Protein AF-A0A1L7ABJ9-F1 (afdb_monomer)

Mean predicted aligned error: 5.58 Å

Solvent-accessible surface area (backbone atoms only — not comparable to full-atom values): 8541 Å² total; per-residue (Å²): 113,64,62,56,43,57,51,38,71,43,78,90,64,60,63,82,74,54,61,70,92,72,46,62,40,68,58,53,54,51,49,50,51,51,42,44,75,71,41,48,57,62,54,52,53,48,52,56,65,74,45,57,89,87,37,74,64,56,78,43,44,64,51,52,21,37,37,35,25,66,35,40,78,76,48,39,68,67,48,52,52,49,37,60,75,66,64,42,65,58,32,48,59,42,57,77,78,49,39,60,40,94,57,45,70,61,52,50,55,55,46,59,75,74,46,74,94,42,76,64,52,52,52,50,50,55,53,51,59,75,37,30,77,27,51,98,72,77,59,67,66,61,39,67,69,50,112

Sequence (147 aa):
MEAIFHHAATPGAPWASLPSHYGRPDTVARFFRRLTHAGLWHRLLRALADAPPSHPLRLLQHAICRAARLAARLGGMPLLILIRRLGLRAALPAPPWLLPDPLLSETVARLLRTLPLTRENLRSLMAVARTAGGRRRIPRSVRLSWP

Foldseek 3Di:
DVQLLVVLVPPPDDLCPGDCVVPDSVVVVVVLLVCLVVVVLLVLLVCVLVDDPPDPSVVCLLSSLSSLLVSCVNNDPVSVQSCVVSVVCSNHLAHPLQAAAPCLVVVVVVVPVPDDPDPVVVVVSVVSVVSNNHHPDDDSVRSRPRD

Organism: NCBI:txid257708

pLDDT: mean 88.24, std 5.13, range [69.62, 95.44]

Structure (mmCIF, N/CA/C/O backbone):
data_AF-A0A1L7ABJ9-F1
#
_entry.id   AF-A0A1L7ABJ9-F1
#
loop_
_atom_site.group_PDB
_atom_site.id
_atom_site.type_symbol
_atom_site.label_atom_id
_atom_site.label_alt_id
_atom_site.label_comp_id
_atom_site.label_asym_id
_atom_site.label_entity_id
_atom_site.label_seq_id
_atom_site.pdbx_PDB_ins_code
_atom_site.Cartn_x
_atom_site.Cartn_y
_atom_site.Cartn_z
_atom_site.occupancy
_atom_site.B_iso_or_equiv
_atom_site.auth_seq_id
_atom_site.auth_comp_id
_atom_site.auth_asym_id
_atom_site.auth_atom_id
_atom_site.pdbx_PDB_model_num
ATOM 1 N N . MET A 1 1 ? 5.423 1.496 -18.124 1.00 78.88 1 MET A N 1
ATOM 2 C CA . MET A 1 1 ? 4.744 1.332 -16.817 1.00 78.88 1 MET A CA 1
ATOM 3 C C . MET A 1 1 ? 4.583 -0.153 -16.494 1.00 78.88 1 MET A C 1
ATOM 5 O O . MET A 1 1 ? 4.930 -0.540 -15.388 1.00 78.88 1 MET A O 1
ATOM 9 N N . GLU A 1 2 ? 4.232 -0.976 -17.486 1.00 87.44 2 GLU A N 1
ATOM 10 C CA . GLU A 1 2 ? 4.227 -2.456 -17.463 1.00 87.44 2 GLU A CA 1
ATOM 11 C C . GLU A 1 2 ? 5.339 -3.133 -16.649 1.00 87.44 2 GLU A C 1
ATOM 13 O O . GLU A 1 2 ? 5.050 -3.942 -15.776 1.00 87.44 2 GLU A O 1
ATOM 18 N N . ALA A 1 3 ? 6.605 -2.754 -16.854 1.00 91.12 3 ALA A N 1
ATOM 19 C CA . ALA A 1 3 ? 7.744 -3.317 -16.123 1.00 91.12 3 ALA A CA 1
ATOM 20 C C . ALA A 1 3 ? 7.600 -3.239 -14.586 1.00 91.12 3 ALA A C 1
ATOM 22 O O . ALA A 1 3 ? 7.990 -4.155 -13.863 1.00 91.12 3 ALA A O 1
ATOM 23 N N . ILE A 1 4 ? 7.019 -2.146 -14.078 1.00 91.50 4 ILE A N 1
ATOM 24 C CA . ILE A 1 4 ? 6.787 -1.937 -12.642 1.00 91.50 4 ILE A CA 1
ATOM 25 C C . ILE A 1 4 ? 5.679 -2.867 -12.147 1.00 91.50 4 ILE A C 1
ATOM 27 O O . ILE A 1 4 ? 5.810 -3.445 -11.070 1.00 91.50 4 ILE A O 1
ATOM 31 N N . PHE A 1 5 ? 4.598 -3.013 -12.915 1.00 91.38 5 PHE A N 1
ATOM 32 C CA . PHE A 1 5 ? 3.482 -3.881 -12.543 1.0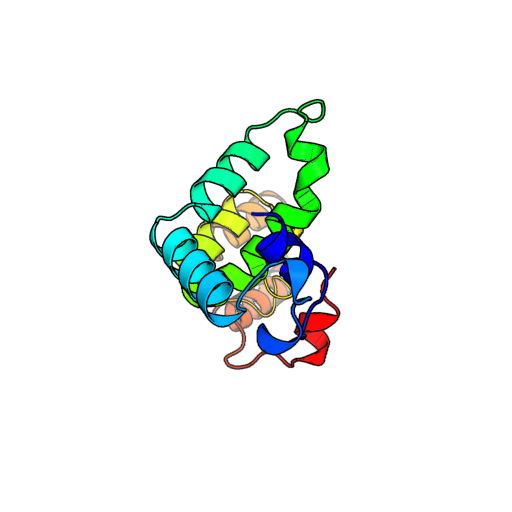0 91.38 5 PHE A CA 1
ATOM 33 C C . PHE A 1 5 ? 3.867 -5.356 -12.600 1.00 91.38 5 PHE A C 1
ATOM 35 O O . PHE A 1 5 ? 3.547 -6.089 -11.666 1.00 91.38 5 PHE A O 1
ATOM 42 N N . HIS A 1 6 ? 4.641 -5.758 -13.611 1.00 91.06 6 HIS A N 1
ATOM 43 C CA . HIS A 1 6 ? 5.238 -7.087 -13.673 1.00 91.06 6 HIS A CA 1
ATOM 44 C C . HIS A 1 6 ? 6.083 -7.360 -12.422 1.00 91.06 6 HIS A C 1
ATOM 46 O O . HIS A 1 6 ? 5.876 -8.354 -11.736 1.00 91.06 6 HIS A O 1
ATOM 52 N N . HIS A 1 7 ? 6.971 -6.434 -12.047 1.00 91.31 7 HIS A N 1
ATOM 53 C CA . HIS A 1 7 ? 7.774 -6.592 -10.835 1.00 91.31 7 HIS A CA 1
ATOM 54 C C . HIS A 1 7 ? 6.925 -6.638 -9.547 1.00 91.31 7 HIS A C 1
ATOM 56 O O . HIS A 1 7 ? 7.201 -7.423 -8.641 1.00 91.31 7 HIS A O 1
ATOM 62 N N . ALA A 1 8 ? 5.863 -5.833 -9.454 1.00 89.25 8 ALA A N 1
ATOM 63 C CA . ALA A 1 8 ? 4.958 -5.818 -8.302 1.00 89.25 8 ALA A CA 1
ATOM 64 C C . ALA A 1 8 ? 4.140 -7.116 -8.141 1.00 89.25 8 ALA A C 1
ATOM 66 O O . ALA A 1 8 ? 3.764 -7.483 -7.013 1.00 89.25 8 ALA A O 1
ATOM 67 N N . ALA A 1 9 ? 3.885 -7.813 -9.251 1.00 88.56 9 ALA A N 1
ATOM 68 C CA . ALA A 1 9 ? 3.243 -9.122 -9.271 1.00 88.56 9 ALA A CA 1
ATOM 69 C C . ALA A 1 9 ? 4.152 -10.240 -8.726 1.00 88.56 9 ALA A C 1
ATOM 71 O O . ALA A 1 9 ? 3.636 -11.252 -8.261 1.00 88.56 9 ALA A O 1
ATOM 72 N N . THR A 1 10 ? 5.474 -10.030 -8.677 1.00 87.31 10 THR A N 1
ATOM 73 C CA . THR A 1 10 ? 6.467 -11.033 -8.250 1.00 87.31 10 THR A CA 1
ATOM 74 C C . THR A 1 10 ? 7.106 -10.657 -6.898 1.00 87.31 10 THR A C 1
ATOM 76 O O . THR A 1 10 ? 8.248 -10.190 -6.835 1.00 87.31 10 THR A O 1
ATOM 79 N N . PRO A 1 11 ? 6.388 -10.808 -5.765 1.00 80.75 11 PRO A N 1
ATOM 80 C CA . PRO A 1 11 ? 6.865 -10.351 -4.464 1.00 80.75 11 PRO A CA 1
ATOM 81 C C . PRO A 1 11 ? 8.177 -11.017 -4.047 1.00 80.75 11 PRO A C 1
ATOM 83 O O . PRO A 1 11 ? 8.293 -12.235 -3.981 1.00 80.75 11 PRO A O 1
ATOM 86 N N . GLY A 1 12 ? 9.152 -10.195 -3.660 1.00 81.38 12 GLY A N 1
ATOM 87 C CA . GLY A 1 12 ? 10.431 -10.668 -3.132 1.00 81.38 12 GLY A CA 1
ATOM 88 C C . GLY A 1 12 ? 11.488 -10.973 -4.191 1.00 81.38 12 GLY A C 1
ATOM 89 O O . GLY A 1 12 ? 12.622 -11.257 -3.801 1.00 81.38 12 GLY A O 1
ATOM 90 N N . ALA A 1 13 ? 11.149 -10.866 -5.476 1.00 87.12 13 ALA A N 1
ATOM 91 C CA . ALA A 1 13 ? 12.123 -10.870 -6.555 1.00 87.12 13 ALA A CA 1
ATOM 92 C C . ALA A 1 13 ? 12.937 -9.555 -6.550 1.00 87.12 13 ALA A C 1
ATOM 94 O O . ALA A 1 13 ? 12.386 -8.497 -6.227 1.00 87.12 13 ALA A O 1
ATOM 95 N N . PRO A 1 14 ? 14.247 -9.582 -6.847 1.00 89.31 14 PRO A N 1
ATOM 96 C CA . PRO A 1 14 ? 15.040 -8.368 -7.032 1.00 89.31 14 PRO A CA 1
ATOM 97 C C . PRO A 1 14 ? 14.716 -7.705 -8.379 1.00 89.31 14 PRO A C 1
ATOM 99 O O . PRO A 1 14 ? 14.294 -8.371 -9.315 1.00 89.31 14 PRO A O 1
ATOM 102 N N . TRP A 1 15 ? 14.965 -6.398 -8.529 1.00 88.62 15 TRP A N 1
ATOM 103 C CA . TRP A 1 15 ? 14.790 -5.723 -9.829 1.00 88.62 15 TRP A CA 1
ATOM 104 C C . TRP A 1 15 ? 15.617 -6.377 -10.943 1.00 88.62 15 TRP A C 1
ATOM 106 O O . TRP A 1 15 ? 15.172 -6.422 -12.081 1.00 88.62 15 TRP A O 1
ATOM 116 N N . ALA A 1 16 ? 16.783 -6.937 -10.607 1.00 90.06 16 ALA A N 1
ATOM 117 C CA . ALA A 1 16 ? 17.662 -7.634 -11.542 1.00 90.06 16 ALA A CA 1
ATOM 118 C C . ALA A 1 16 ? 17.022 -8.859 -12.222 1.00 90.06 16 ALA A C 1
ATOM 120 O O . ALA A 1 16 ? 17.486 -9.256 -13.281 1.00 90.06 16 ALA A O 1
ATOM 121 N N . SER A 1 17 ? 15.960 -9.444 -11.653 1.00 91.31 17 SER A N 1
ATOM 122 C CA . SER A 1 17 ? 15.251 -10.571 -12.273 1.00 91.31 17 SER A CA 1
ATOM 123 C C . SER A 1 17 ? 14.197 -10.132 -13.294 1.00 91.31 17 SER A C 1
ATOM 125 O O . SER A 1 17 ? 13.381 -10.948 -13.718 1.00 91.31 17 SER A O 1
ATOM 127 N N . LEU A 1 18 ? 14.124 -8.839 -13.617 1.00 92.19 18 LEU A N 1
ATOM 128 C CA . LEU A 1 18 ? 13.182 -8.328 -14.599 1.00 92.19 18 LEU A CA 1
ATOM 129 C C . LEU A 1 18 ? 13.566 -8.846 -16.000 1.00 92.19 18 LEU A C 1
ATOM 131 O O . LEU A 1 18 ? 14.738 -8.749 -16.369 1.00 92.19 18 LEU A O 1
ATOM 135 N N . PRO A 1 19 ? 12.607 -9.356 -16.793 1.00 91.19 19 PRO A N 1
ATOM 136 C CA . PRO A 1 19 ? 12.872 -9.794 -18.159 1.00 91.19 19 PRO A CA 1
ATOM 137 C C . PRO A 1 19 ? 13.525 -8.711 -19.030 1.00 91.19 19 PRO A C 1
ATOM 139 O O . PRO A 1 19 ? 13.166 -7.533 -18.951 1.00 91.19 19 PRO A O 1
ATOM 142 N N . SER A 1 20 ? 14.454 -9.121 -19.899 1.00 89.31 20 SER A N 1
ATOM 143 C CA . SER A 1 20 ? 15.267 -8.217 -20.726 1.00 89.31 20 SER A CA 1
ATOM 144 C C . SER A 1 20 ? 14.445 -7.365 -21.700 1.00 89.31 20 SER A C 1
ATOM 146 O O . SER A 1 20 ? 14.850 -6.245 -22.013 1.00 89.31 20 SER A O 1
ATOM 148 N N . HIS A 1 21 ? 13.262 -7.828 -22.124 1.00 92.19 21 HIS A N 1
ATOM 149 C CA . HIS A 1 21 ? 12.366 -7.071 -23.009 1.00 92.19 21 HIS A CA 1
ATOM 150 C C . HIS A 1 21 ? 11.779 -5.810 -22.360 1.00 92.19 21 HIS A C 1
ATOM 152 O O . HIS A 1 21 ? 11.334 -4.910 -23.067 1.00 92.19 21 HIS A O 1
ATOM 158 N N . TYR A 1 22 ? 11.809 -5.697 -21.029 1.00 89.94 22 TYR A N 1
ATOM 159 C CA . TYR A 1 22 ? 11.425 -4.471 -20.320 1.00 89.94 22 TYR A CA 1
ATOM 160 C C . TYR A 1 22 ? 12.559 -3.434 -20.231 1.00 89.94 22 TYR A C 1
ATOM 162 O O . TYR A 1 22 ? 12.362 -2.347 -19.678 1.00 89.94 22 TYR A O 1
ATOM 170 N N . GLY A 1 23 ? 13.734 -3.750 -20.778 1.00 89.94 23 GLY A N 1
ATOM 171 C CA . GLY A 1 23 ? 14.917 -2.900 -20.756 1.00 89.94 23 GLY A CA 1
ATOM 172 C C . GLY A 1 23 ? 15.756 -3.070 -19.490 1.00 89.94 23 GLY A C 1
ATOM 173 O O . GLY A 1 23 ? 15.628 -4.033 -18.738 1.00 89.94 23 GLY A O 1
ATOM 174 N N . ARG A 1 24 ? 16.664 -2.115 -19.255 1.00 93.38 24 ARG A N 1
ATOM 175 C CA . ARG A 1 24 ? 17.638 -2.194 -18.156 1.00 93.38 24 ARG A CA 1
ATOM 176 C C . ARG A 1 24 ? 16.945 -2.084 -16.785 1.00 93.38 24 ARG A C 1
ATOM 178 O O . ARG A 1 24 ? 16.349 -1.034 -16.511 1.00 93.38 24 ARG A O 1
ATOM 185 N N . PRO A 1 25 ? 17.095 -3.077 -15.886 1.00 93.75 25 PRO A N 1
ATOM 186 C CA . PRO A 1 25 ? 16.477 -3.064 -14.559 1.00 93.75 25 PRO A CA 1
ATOM 187 C C . PRO A 1 25 ? 16.750 -1.803 -13.732 1.00 93.75 25 PRO A C 1
ATOM 189 O O . PRO A 1 25 ? 15.839 -1.257 -13.107 1.00 93.75 25 PRO A O 1
ATOM 192 N N . ASP A 1 26 ? 17.982 -1.291 -13.766 1.00 93.31 26 ASP A N 1
ATOM 193 C CA . ASP A 1 26 ? 18.373 -0.095 -13.008 1.00 93.31 26 ASP A CA 1
ATOM 194 C C . ASP A 1 26 ? 17.601 1.151 -13.441 1.00 93.31 26 ASP A C 1
ATOM 196 O O . ASP A 1 26 ? 17.202 1.972 -12.607 1.00 93.31 26 ASP A O 1
ATOM 200 N N . THR A 1 27 ? 17.352 1.277 -14.746 1.00 94.25 27 THR A N 1
ATOM 201 C CA . THR A 1 27 ? 16.571 2.375 -15.317 1.00 94.25 27 THR A CA 1
ATOM 202 C C . THR A 1 27 ? 15.131 2.301 -14.828 1.00 94.25 27 THR A C 1
ATOM 204 O O . THR A 1 27 ? 14.590 3.311 -14.372 1.00 94.25 27 THR A O 1
ATOM 207 N N . VAL A 1 28 ? 14.532 1.106 -14.832 1.00 94.00 28 VAL A N 1
ATOM 208 C CA . VAL A 1 28 ? 13.169 0.885 -14.324 1.00 94.00 28 VAL A CA 1
ATOM 209 C C . VAL A 1 28 ? 13.088 1.199 -12.829 1.00 94.00 28 VAL A C 1
ATOM 211 O O . VAL A 1 28 ? 12.204 1.944 -12.404 1.00 94.00 28 VAL A O 1
ATOM 214 N N . ALA A 1 29 ? 14.044 0.724 -12.027 1.00 92.56 29 ALA A N 1
ATOM 215 C CA . ALA A 1 29 ? 14.086 0.987 -10.590 1.00 92.56 29 ALA A CA 1
ATOM 216 C C . ALA A 1 29 ? 14.298 2.479 -10.266 1.00 92.56 29 ALA A C 1
ATOM 218 O O . ALA A 1 29 ? 13.732 3.010 -9.304 1.00 92.56 29 ALA A O 1
ATOM 219 N N . ARG A 1 30 ? 15.121 3.192 -11.048 1.00 94.94 30 ARG A N 1
ATOM 220 C CA . ARG A 1 30 ? 15.310 4.648 -10.913 1.00 94.94 30 ARG 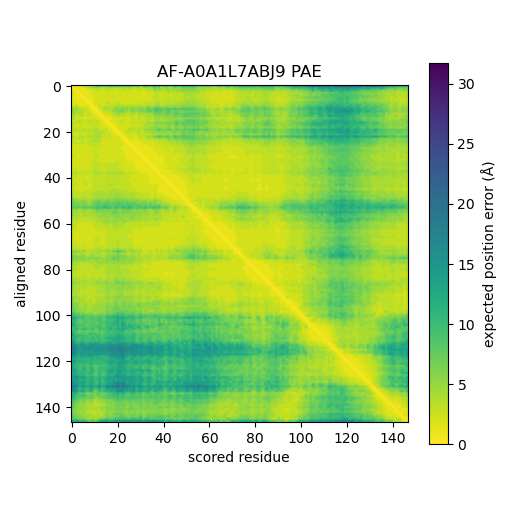A CA 1
ATOM 221 C C . ARG A 1 30 ? 14.039 5.405 -11.302 1.00 94.94 30 ARG A C 1
ATOM 223 O O . ARG A 1 30 ? 13.625 6.305 -10.574 1.00 94.94 30 ARG A O 1
ATOM 230 N N . PHE A 1 31 ? 13.389 5.004 -12.392 1.00 94.31 31 PHE A N 1
ATOM 231 C CA . PHE A 1 31 ? 12.113 5.573 -12.817 1.00 94.31 31 PHE A CA 1
ATOM 232 C C . PHE A 1 31 ? 11.018 5.365 -11.762 1.00 94.31 31 PHE A C 1
ATOM 234 O O . PHE A 1 31 ? 10.345 6.323 -11.387 1.00 94.31 31 PHE A O 1
ATOM 241 N N . PHE A 1 32 ? 10.905 4.160 -11.198 1.00 94.38 32 PHE A N 1
ATOM 242 C CA . PHE A 1 32 ? 9.978 3.852 -10.107 1.00 94.38 32 PHE A CA 1
ATOM 243 C C . PHE A 1 32 ? 10.195 4.748 -8.882 1.00 94.38 32 PHE A C 1
ATOM 245 O O . PHE A 1 32 ? 9.240 5.309 -8.337 1.00 94.38 32 PHE A O 1
ATOM 252 N N . ARG A 1 33 ? 11.454 4.928 -8.459 1.00 94.19 33 ARG A N 1
ATOM 253 C CA . ARG A 1 33 ? 11.802 5.840 -7.358 1.00 94.19 33 ARG A CA 1
ATOM 254 C C . ARG A 1 33 ? 11.370 7.270 -7.668 1.00 94.19 33 ARG A C 1
ATOM 256 O O . ARG A 1 33 ? 10.694 7.881 -6.845 1.00 94.19 33 ARG A O 1
ATOM 263 N N . ARG A 1 34 ? 11.669 7.770 -8.872 1.00 95.44 34 ARG A N 1
ATOM 264 C CA . ARG A 1 34 ? 11.258 9.111 -9.318 1.00 95.44 34 ARG A CA 1
ATOM 265 C C . ARG A 1 34 ? 9.740 9.293 -9.264 1.00 95.44 34 ARG A C 1
ATOM 267 O O . ARG A 1 34 ? 9.275 10.280 -8.708 1.00 95.44 34 ARG A O 1
ATOM 274 N N . LEU A 1 35 ? 8.972 8.331 -9.777 1.00 94.88 35 LEU A N 1
ATOM 275 C CA . LEU A 1 35 ? 7.505 8.360 -9.710 1.00 94.88 35 LEU A CA 1
ATOM 276 C C . LEU A 1 35 ? 6.984 8.344 -8.269 1.00 94.88 35 LEU A C 1
ATOM 278 O O . LEU A 1 35 ? 6.008 9.022 -7.949 1.00 94.88 35 LEU A O 1
ATOM 282 N N . THR A 1 36 ? 7.643 7.579 -7.398 1.00 94.69 36 THR A N 1
ATOM 283 C CA . THR A 1 36 ? 7.273 7.486 -5.984 1.00 94.69 36 THR A CA 1
ATOM 284 C C . THR A 1 36 ? 7.480 8.817 -5.269 1.00 94.69 36 THR A C 1
ATOM 286 O O . THR A 1 36 ? 6.562 9.283 -4.596 1.00 94.69 36 THR A O 1
ATOM 289 N N . HIS A 1 37 ? 8.628 9.464 -5.480 1.00 94.12 37 HIS A N 1
ATOM 290 C CA . HIS A 1 37 ? 8.903 10.798 -4.940 1.00 94.12 37 HIS A CA 1
ATOM 291 C C . HIS A 1 37 ? 8.000 11.879 -5.542 1.00 94.12 37 HIS A C 1
ATOM 293 O O . HIS A 1 37 ? 7.576 12.777 -4.826 1.00 94.12 37 HIS A O 1
ATOM 299 N N . ALA A 1 38 ? 7.615 11.753 -6.815 1.00 95.00 38 ALA A N 1
ATOM 300 C CA . ALA A 1 38 ? 6.630 12.633 -7.448 1.00 95.00 38 ALA A CA 1
ATOM 301 C C . ALA A 1 38 ? 5.192 12.441 -6.914 1.00 95.00 38 ALA A C 1
ATOM 303 O O . ALA A 1 38 ? 4.267 13.130 -7.345 1.00 95.00 38 ALA A O 1
ATOM 304 N N . GLY A 1 39 ? 4.971 11.491 -5.997 1.00 93.56 39 GLY A N 1
ATOM 305 C CA . GLY A 1 39 ? 3.679 11.273 -5.355 1.00 93.56 39 GLY A CA 1
ATOM 306 C C . GLY A 1 39 ? 2.651 10.547 -6.225 1.00 93.56 39 GLY A C 1
ATOM 307 O O . GLY A 1 39 ? 1.469 10.557 -5.879 1.00 93.56 39 GLY A O 1
ATOM 308 N N . LEU A 1 40 ? 3.069 9.880 -7.310 1.00 95.06 40 LEU A N 1
ATOM 309 C CA . LEU A 1 40 ? 2.164 9.175 -8.230 1.00 95.06 40 LEU A CA 1
ATOM 310 C C . LEU A 1 40 ? 1.212 8.223 -7.489 1.00 95.06 40 LEU A C 1
ATOM 312 O O . LEU A 1 40 ? 0.006 8.241 -7.721 1.00 95.06 40 LEU A O 1
ATOM 316 N N . TRP A 1 41 ? 1.742 7.425 -6.559 1.00 94.56 41 TRP A N 1
ATOM 317 C CA . TRP A 1 41 ? 0.958 6.431 -5.821 1.00 94.56 41 TRP A CA 1
ATOM 318 C C . TRP A 1 41 ? -0.127 7.056 -4.949 1.00 94.56 41 TRP A C 1
ATOM 320 O O . TRP A 1 41 ? -1.209 6.493 -4.838 1.00 94.56 41 TRP A O 1
ATOM 330 N N . HIS A 1 42 ? 0.115 8.244 -4.388 1.00 94.31 42 HIS A N 1
ATOM 331 C CA . HIS A 1 42 ? -0.902 8.955 -3.614 1.00 94.31 42 HIS A CA 1
ATOM 332 C C . HIS A 1 42 ? -2.088 9.349 -4.498 1.00 94.31 42 HIS A C 1
ATOM 334 O O . HIS A 1 42 ? -3.241 9.188 -4.100 1.00 94.31 42 HIS A O 1
ATOM 340 N N . ARG A 1 43 ? -1.801 9.829 -5.714 1.00 95.00 43 ARG A N 1
ATOM 341 C CA . ARG A 1 43 ? -2.823 10.223 -6.692 1.00 95.00 43 ARG A CA 1
ATOM 342 C C . ARG A 1 43 ? -3.602 9.011 -7.196 1.00 95.00 43 ARG A C 1
ATOM 344 O O . ARG A 1 43 ? -4.825 9.048 -7.193 1.00 95.00 43 ARG A O 1
ATOM 351 N N . LEU A 1 44 ? -2.908 7.925 -7.547 1.00 94.12 44 LEU A N 1
ATOM 352 C CA . LEU A 1 44 ? -3.546 6.691 -8.015 1.00 94.12 44 LEU A CA 1
ATOM 353 C C . LEU A 1 44 ? -4.437 6.050 -6.949 1.00 94.12 44 LEU A C 1
ATOM 355 O O . LEU A 1 44 ? -5.546 5.636 -7.262 1.00 94.12 44 LEU A O 1
ATOM 359 N N . LEU A 1 45 ? -3.985 5.983 -5.693 1.00 94.88 45 LEU A N 1
ATOM 360 C CA . LEU A 1 45 ? -4.792 5.419 -4.608 1.00 94.88 45 LEU A CA 1
ATOM 361 C C . LEU A 1 45 ? -6.036 6.261 -4.320 1.00 94.88 45 LEU A C 1
ATOM 363 O O . LEU A 1 45 ? -7.096 5.697 -4.068 1.00 94.88 45 LEU A O 1
ATOM 367 N N . ARG A 1 46 ? -5.921 7.593 -4.382 1.00 95.19 46 ARG A N 1
ATOM 368 C CA . ARG A 1 46 ? -7.069 8.494 -4.230 1.00 95.19 46 ARG A CA 1
ATOM 369 C C . ARG A 1 46 ? -8.067 8.313 -5.371 1.00 95.19 46 ARG A C 1
ATOM 371 O O . ARG A 1 46 ? -9.222 8.020 -5.105 1.00 95.19 46 ARG A O 1
ATOM 378 N N . ALA A 1 47 ? -7.590 8.346 -6.616 1.00 94.56 47 ALA A N 1
ATOM 379 C CA . ALA A 1 47 ? -8.425 8.092 -7.787 1.00 94.56 47 ALA A CA 1
ATOM 380 C C . ALA A 1 47 ? -9.114 6.720 -7.718 1.00 94.56 47 ALA A C 1
ATOM 382 O O . ALA A 1 47 ? -10.276 6.594 -8.080 1.00 94.56 47 ALA A O 1
ATOM 383 N N . LEU A 1 48 ? -8.424 5.693 -7.213 1.00 94.12 48 LEU A N 1
ATOM 384 C CA . LEU A 1 48 ? -9.001 4.365 -7.018 1.00 94.12 48 LEU A CA 1
ATOM 385 C C . LEU A 1 48 ? -10.087 4.340 -5.931 1.00 94.12 48 LEU A C 1
ATOM 387 O O . LEU A 1 48 ? -11.061 3.601 -6.066 1.00 94.12 48 LEU A O 1
ATOM 391 N N . ALA A 1 49 ? -9.915 5.100 -4.849 1.00 92.62 49 ALA A N 1
ATOM 392 C CA . ALA A 1 49 ? -10.912 5.203 -3.789 1.00 92.62 49 ALA A CA 1
ATOM 393 C C . ALA A 1 49 ? -12.169 5.950 -4.261 1.00 92.62 49 ALA A C 1
ATOM 395 O O . ALA A 1 49 ? -13.272 5.516 -3.939 1.00 92.62 49 ALA A O 1
ATOM 396 N N . ASP A 1 50 ? -11.988 7.000 -5.064 1.00 93.06 50 ASP A N 1
ATOM 397 C CA . ASP A 1 50 ? -13.073 7.825 -5.607 1.00 93.06 50 ASP A CA 1
ATOM 398 C C . ASP A 1 50 ? -13.786 7.153 -6.800 1.00 93.06 50 ASP A C 1
ATOM 400 O O . ASP A 1 50 ? -14.936 7.464 -7.105 1.00 93.06 50 ASP A O 1
ATOM 404 N N . ALA A 1 51 ? -13.125 6.213 -7.484 1.00 92.31 51 ALA A N 1
ATOM 405 C CA . ALA A 1 51 ? -13.672 5.551 -8.663 1.00 92.31 51 ALA A CA 1
ATOM 406 C C . ALA A 1 51 ? -14.867 4.631 -8.326 1.00 92.31 51 ALA A C 1
ATOM 408 O O . ALA A 1 51 ? -14.755 3.781 -7.432 1.00 92.31 51 ALA A O 1
ATOM 409 N N . PRO A 1 52 ? -15.981 4.690 -9.081 1.00 90.62 52 PRO A N 1
ATOM 410 C CA . PRO A 1 52 ? -17.105 3.780 -8.883 1.00 90.62 52 PRO A CA 1
ATOM 411 C C . PRO A 1 52 ? -16.726 2.320 -9.209 1.00 90.62 52 PRO A C 1
ATOM 413 O O . PRO A 1 52 ? -15.724 2.074 -9.890 1.00 90.62 52 PRO A O 1
ATOM 416 N N . PRO A 1 53 ? -17.510 1.324 -8.751 1.00 87.44 53 PRO A N 1
ATOM 417 C CA . PRO A 1 53 ? -17.226 -0.096 -8.991 1.00 87.44 53 PRO A CA 1
ATOM 418 C C . PRO A 1 53 ? -17.116 -0.489 -10.473 1.00 87.44 53 PRO A C 1
ATOM 420 O O . PRO A 1 53 ? -16.354 -1.389 -10.807 1.00 87.44 53 PRO A O 1
ATOM 423 N N . SER A 1 54 ? -17.834 0.203 -11.362 1.00 90.31 54 SER A N 1
ATOM 424 C CA . SER A 1 54 ? -17.820 -0.024 -12.815 1.00 90.31 54 SER A CA 1
ATOM 425 C C . SER A 1 54 ? -16.641 0.631 -13.542 1.00 90.31 54 SER A C 1
ATOM 427 O O . SER A 1 54 ? -16.468 0.436 -14.743 1.00 90.31 54 SER A O 1
ATOM 429 N N . HIS A 1 55 ? -15.826 1.428 -12.847 1.00 92.81 55 HIS A N 1
ATOM 430 C CA . HIS A 1 55 ? -14.742 2.166 -13.482 1.00 92.81 55 HIS A CA 1
ATOM 431 C C . HIS A 1 55 ? -13.604 1.222 -13.912 1.00 92.81 55 HIS A C 1
ATOM 433 O O . HIS A 1 55 ? -13.172 0.397 -13.103 1.00 92.81 55 HIS A O 1
ATOM 439 N N . PRO A 1 56 ? -13.004 1.385 -15.107 1.00 90.00 56 PRO A N 1
ATOM 440 C CA . PRO A 1 56 ? -11.930 0.508 -15.594 1.00 90.00 56 PRO A CA 1
ATOM 441 C C . PRO A 1 56 ? -10.703 0.454 -14.668 1.00 90.00 56 PRO A C 1
ATOM 443 O O . PRO A 1 56 ? -10.013 -0.559 -14.597 1.00 90.00 56 PRO A O 1
ATOM 446 N N . LEU A 1 57 ? -10.457 1.506 -13.878 1.00 89.38 57 LEU A N 1
ATOM 447 C CA . LEU A 1 57 ? -9.403 1.507 -12.846 1.00 89.38 57 LEU A CA 1
ATOM 448 C C . LEU A 1 57 ? -9.567 0.398 -11.797 1.00 89.38 57 LEU A C 1
ATOM 450 O O . LEU A 1 57 ? -8.569 -0.021 -11.210 1.00 89.38 57 LEU A O 1
ATOM 454 N N . ARG A 1 58 ? -10.788 -0.102 -11.565 1.00 90.19 58 ARG A N 1
ATOM 455 C CA . ARG A 1 58 ? -11.035 -1.217 -10.640 1.00 90.19 58 ARG A CA 1
ATOM 456 C C . ARG A 1 58 ? -10.389 -2.513 -11.120 1.00 90.19 58 ARG A C 1
ATOM 458 O O . ARG A 1 58 ? -9.898 -3.269 -10.287 1.00 90.19 58 ARG A O 1
ATOM 465 N N . LEU A 1 59 ? -10.261 -2.715 -12.433 1.00 90.38 59 LEU A N 1
ATOM 466 C CA . LEU A 1 59 ? -9.530 -3.855 -13.004 1.00 90.38 59 LEU A CA 1
ATOM 467 C C . LEU A 1 59 ? -8.036 -3.804 -12.647 1.00 90.38 59 LEU A C 1
ATOM 469 O O . LEU A 1 59 ? -7.401 -4.830 -12.421 1.00 90.38 59 LEU A O 1
ATOM 473 N N . LEU A 1 60 ? -7.481 -2.596 -12.519 1.00 90.88 60 LEU A N 1
ATOM 474 C CA . LEU A 1 60 ? -6.079 -2.365 -12.163 1.00 90.88 60 LEU A CA 1
ATOM 475 C C . LEU A 1 60 ? -5.851 -2.246 -10.652 1.00 90.88 60 LEU A C 1
ATOM 477 O O . LEU A 1 60 ? -4.707 -2.092 -10.217 1.00 90.88 60 LEU A O 1
ATOM 481 N N . GLN A 1 61 ? -6.907 -2.338 -9.836 1.00 92.38 61 GLN A N 1
ATOM 482 C CA . GLN A 1 61 ? -6.836 -2.175 -8.384 1.00 92.38 61 GLN A CA 1
ATOM 483 C C . GLN A 1 61 ? -5.744 -3.046 -7.768 1.00 92.38 61 GLN A C 1
ATOM 485 O O . GLN A 1 61 ? -4.951 -2.557 -6.960 1.00 92.38 61 GLN A O 1
ATOM 490 N N . HIS A 1 62 ? -5.688 -4.323 -8.153 1.00 90.56 62 HIS A N 1
ATOM 491 C CA . HIS A 1 62 ? -4.709 -5.254 -7.608 1.00 90.56 62 HIS A CA 1
ATOM 492 C C . HIS A 1 62 ? -3.281 -4.808 -7.949 1.00 90.56 62 HIS A C 1
ATOM 494 O O . HIS A 1 62 ? -2.466 -4.622 -7.046 1.00 90.56 62 HIS A O 1
ATOM 500 N N . ALA A 1 63 ? -2.993 -4.535 -9.224 1.00 91.81 63 ALA A N 1
ATOM 501 C CA . ALA A 1 63 ? -1.673 -4.096 -9.678 1.00 91.81 63 ALA A CA 1
ATOM 502 C C . ALA A 1 63 ? -1.228 -2.780 -9.014 1.00 91.81 63 ALA A C 1
ATOM 504 O O . ALA A 1 63 ? -0.090 -2.671 -8.548 1.00 91.81 63 ALA A O 1
ATOM 505 N N . ILE A 1 64 ? -2.137 -1.805 -8.894 1.00 93.00 64 ILE A N 1
ATOM 506 C CA . ILE A 1 64 ? -1.877 -0.521 -8.228 1.00 93.00 64 ILE A CA 1
ATOM 507 C C . ILE A 1 64 ? -1.576 -0.740 -6.743 1.00 93.00 64 ILE A C 1
ATOM 509 O O . ILE A 1 64 ? -0.575 -0.226 -6.241 1.00 93.00 64 ILE A O 1
ATOM 513 N N . CYS A 1 65 ? -2.396 -1.528 -6.041 1.00 92.94 65 CYS A N 1
ATOM 514 C CA . CYS A 1 65 ? -2.179 -1.843 -4.628 1.00 92.94 65 CYS A CA 1
ATOM 515 C C . CYS A 1 65 ? -0.824 -2.525 -4.413 1.00 92.94 65 CYS A C 1
ATOM 517 O O . CYS A 1 65 ? -0.073 -2.143 -3.516 1.00 92.94 65 CYS A O 1
ATOM 519 N N . ARG A 1 66 ? -0.476 -3.497 -5.259 1.00 91.56 66 ARG A N 1
ATOM 520 C CA . ARG A 1 66 ? 0.799 -4.220 -5.197 1.00 91.56 66 ARG A CA 1
ATOM 521 C C . ARG A 1 66 ? 1.996 -3.304 -5.439 1.00 91.56 66 ARG A C 1
ATOM 523 O O . ARG A 1 66 ? 2.961 -3.350 -4.676 1.00 91.56 66 ARG A O 1
ATOM 530 N N . ALA A 1 67 ? 1.918 -2.423 -6.432 1.00 92.44 67 ALA A N 1
ATOM 531 C CA . ALA A 1 67 ? 2.965 -1.440 -6.688 1.00 92.44 67 ALA A CA 1
ATOM 532 C C . ALA A 1 67 ? 3.090 -0.421 -5.537 1.00 92.44 67 ALA A C 1
ATOM 534 O O . ALA A 1 67 ? 4.202 -0.067 -5.136 1.00 92.44 67 ALA A O 1
ATOM 535 N N . ALA A 1 68 ? 1.969 -0.028 -4.923 1.00 93.12 68 ALA A N 1
ATOM 536 C CA . ALA A 1 68 ? 1.963 0.831 -3.742 1.00 93.12 68 ALA A CA 1
ATOM 537 C C . ALA A 1 68 ? 2.663 0.183 -2.530 1.00 93.12 68 ALA A C 1
ATOM 539 O O . ALA A 1 68 ? 3.346 0.889 -1.787 1.00 93.12 68 ALA A O 1
ATOM 540 N N . ARG A 1 69 ? 2.605 -1.149 -2.356 1.00 91.00 69 ARG A N 1
ATOM 541 C CA . ARG A 1 69 ? 3.369 -1.850 -1.297 1.00 91.00 69 ARG A CA 1
ATOM 542 C C . ARG A 1 69 ? 4.876 -1.678 -1.459 1.00 91.00 69 ARG A C 1
ATOM 544 O O . ARG A 1 69 ? 5.582 -1.464 -0.474 1.00 91.00 69 ARG A O 1
ATOM 551 N N . LEU A 1 70 ? 5.373 -1.760 -2.695 1.00 89.56 70 LEU A N 1
ATOM 552 C CA . LEU A 1 70 ? 6.785 -1.507 -2.995 1.00 89.56 70 LEU A CA 1
ATOM 553 C C . LEU A 1 70 ? 7.146 -0.051 -2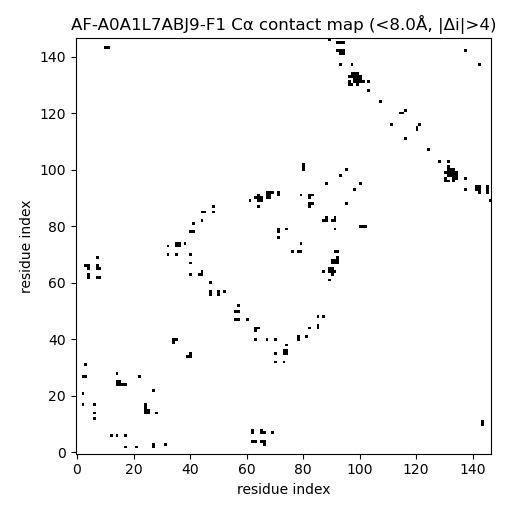.688 1.00 89.56 70 LEU A C 1
ATOM 555 O O . LEU A 1 70 ? 8.193 0.226 -2.097 1.00 89.56 70 LEU A O 1
ATOM 559 N N . ALA A 1 71 ? 6.244 0.865 -3.039 1.00 92.00 71 ALA A N 1
ATOM 560 C CA . ALA A 1 71 ? 6.412 2.288 -2.804 1.00 92.00 71 ALA A CA 1
ATOM 561 C C . ALA A 1 71 ? 6.344 2.658 -1.320 1.00 92.00 71 ALA A C 1
ATOM 563 O O . ALA A 1 71 ? 6.983 3.626 -0.932 1.00 92.00 71 ALA A O 1
ATOM 564 N N . ALA A 1 72 ? 5.649 1.895 -0.471 1.00 88.75 72 ALA A N 1
ATOM 565 C CA . ALA A 1 72 ? 5.487 2.194 0.956 1.00 88.75 72 ALA A CA 1
ATOM 566 C C . ALA A 1 72 ? 6.824 2.360 1.701 1.00 88.75 72 ALA A C 1
ATOM 568 O O . ALA A 1 72 ? 6.928 3.181 2.607 1.00 88.75 72 ALA A O 1
ATOM 569 N N . ARG A 1 73 ? 7.876 1.640 1.283 1.00 82.81 73 ARG A N 1
ATOM 570 C CA . ARG A 1 73 ? 9.227 1.798 1.857 1.00 82.81 73 ARG A CA 1
ATOM 571 C C . ARG A 1 73 ? 9.897 3.122 1.482 1.00 82.81 73 ARG A C 1
ATOM 573 O O . ARG A 1 73 ? 10.756 3.579 2.221 1.00 82.81 73 ARG A O 1
ATOM 580 N N . LEU A 1 74 ? 9.535 3.695 0.336 1.00 87.81 74 LEU A N 1
ATOM 581 C CA . LEU A 1 74 ? 10.096 4.941 -0.195 1.00 87.81 74 LEU A CA 1
ATOM 582 C C . LEU A 1 74 ? 9.226 6.156 0.159 1.00 87.81 74 LEU A C 1
ATOM 584 O O . LEU A 1 74 ? 9.747 7.224 0.445 1.00 87.81 74 LEU A O 1
ATOM 588 N N . GLY A 1 75 ? 7.902 5.990 0.136 1.00 83.69 75 GLY A N 1
ATOM 589 C CA . GLY A 1 75 ? 6.912 7.024 0.435 1.00 83.69 75 GLY A CA 1
ATOM 590 C C . GLY A 1 75 ? 6.674 7.249 1.930 1.00 83.69 75 GLY A C 1
ATOM 591 O O . GLY A 1 75 ? 6.044 8.237 2.293 1.00 83.69 75 GLY A O 1
ATOM 592 N N . GLY A 1 76 ? 7.175 6.359 2.793 1.00 86.69 76 GLY A N 1
ATOM 593 C CA . GLY A 1 76 ? 7.176 6.532 4.244 1.00 86.69 76 GLY A CA 1
ATOM 594 C C . GLY A 1 76 ? 5.782 6.619 4.878 1.00 86.69 76 GLY A C 1
ATOM 595 O O . GLY A 1 76 ? 4.803 6.052 4.384 1.00 86.69 76 GLY A O 1
ATOM 596 N N . MET A 1 77 ? 5.704 7.337 6.003 1.00 87.00 77 MET A N 1
ATOM 597 C CA . MET A 1 77 ? 4.474 7.496 6.790 1.00 87.00 77 MET A CA 1
ATOM 598 C C . MET A 1 77 ? 3.314 8.182 6.047 1.00 87.00 77 MET A C 1
ATOM 600 O O . MET A 1 77 ? 2.191 7.702 6.202 1.00 87.00 77 MET A O 1
ATOM 604 N N . PRO A 1 78 ? 3.513 9.232 5.222 1.00 90.12 78 PRO A N 1
ATOM 605 C CA . PRO A 1 78 ? 2.408 9.884 4.510 1.00 90.12 78 PRO A CA 1
ATOM 606 C C . PRO A 1 78 ? 1.598 8.926 3.630 1.00 90.12 78 PRO A C 1
ATOM 608 O O . PRO A 1 78 ? 0.365 8.936 3.657 1.00 90.12 78 PRO A O 1
ATOM 611 N N . LEU A 1 79 ? 2.287 8.038 2.907 1.00 91.06 79 LEU A N 1
ATOM 612 C CA . LEU A 1 79 ? 1.637 7.043 2.058 1.00 91.06 79 LEU A CA 1
ATOM 613 C C . LEU A 1 79 ? 0.879 6.007 2.897 1.00 91.06 79 LEU A C 1
ATOM 615 O O . LEU A 1 79 ? -0.242 5.634 2.553 1.00 91.06 79 LEU A O 1
ATOM 619 N N . LEU A 1 80 ? 1.456 5.580 4.024 1.00 90.31 80 LEU A N 1
ATOM 620 C CA . LEU A 1 80 ? 0.806 4.654 4.950 1.00 90.31 80 LEU A CA 1
ATOM 621 C C . LEU A 1 80 ? -0.474 5.251 5.555 1.00 90.31 80 LEU A C 1
ATOM 623 O O . LEU A 1 80 ? -1.511 4.585 5.566 1.00 90.31 80 LEU A O 1
ATOM 627 N N . ILE A 1 81 ? -0.417 6.508 6.010 1.00 90.69 81 ILE A N 1
ATOM 628 C CA . ILE A 1 81 ? -1.577 7.255 6.519 1.00 90.69 81 ILE A CA 1
ATOM 629 C C . ILE A 1 81 ? -2.668 7.293 5.452 1.00 90.69 81 ILE A C 1
ATOM 631 O O . ILE A 1 81 ? -3.816 6.957 5.738 1.00 90.69 81 ILE A O 1
ATOM 635 N N . LEU A 1 82 ? -2.314 7.660 4.215 1.00 92.50 82 LEU A N 1
ATOM 636 C CA . LEU A 1 82 ? -3.271 7.734 3.116 1.00 92.50 82 LEU A CA 1
ATOM 637 C C . LEU A 1 82 ? -3.963 6.386 2.881 1.00 92.50 82 LEU A C 1
ATOM 639 O O . LEU A 1 82 ? -5.189 6.335 2.849 1.00 92.50 82 LEU A O 1
ATOM 643 N N . ILE A 1 83 ? -3.198 5.298 2.768 1.00 92.62 83 ILE A N 1
ATOM 644 C CA . ILE A 1 83 ? -3.749 3.954 2.549 1.00 92.62 83 ILE A CA 1
ATOM 645 C C . ILE A 1 83 ? -4.748 3.580 3.654 1.00 92.62 83 ILE A C 1
ATOM 647 O O . ILE A 1 83 ? -5.831 3.069 3.356 1.00 92.62 83 ILE A O 1
ATOM 651 N N . ARG A 1 84 ? -4.412 3.861 4.923 1.00 90.38 84 ARG A N 1
ATOM 652 C CA . ARG A 1 84 ? -5.304 3.588 6.063 1.00 90.38 84 ARG A CA 1
ATOM 653 C C . ARG A 1 84 ? -6.571 4.441 6.015 1.00 90.38 84 ARG A C 1
ATOM 655 O O . ARG A 1 84 ? -7.654 3.898 6.218 1.00 90.38 84 ARG A O 1
ATOM 662 N N . ARG A 1 85 ? -6.462 5.737 5.694 1.00 90.00 85 ARG A N 1
ATOM 663 C CA . ARG A 1 85 ? -7.623 6.641 5.562 1.00 90.00 85 ARG A CA 1
ATOM 664 C C . ARG A 1 85 ? -8.582 6.201 4.465 1.00 90.00 85 ARG A C 1
ATOM 666 O O . ARG A 1 85 ? -9.787 6.268 4.666 1.00 90.00 85 ARG A O 1
ATOM 673 N N . LEU A 1 86 ? -8.046 5.743 3.336 1.00 90.69 86 LEU A N 1
ATOM 674 C CA . LEU A 1 86 ? -8.841 5.257 2.207 1.00 90.69 86 LEU A CA 1
ATOM 675 C C . LEU A 1 86 ? -9.413 3.848 2.440 1.00 90.69 86 LEU A C 1
ATOM 677 O O . LEU A 1 86 ? -10.174 3.356 1.616 1.00 90.69 86 LEU A O 1
ATOM 681 N N . GLY A 1 87 ? -9.027 3.160 3.521 1.00 88.00 87 GLY A N 1
ATOM 682 C CA . GLY A 1 87 ? -9.473 1.793 3.800 1.00 88.00 87 GLY A CA 1
ATOM 683 C C . GLY A 1 87 ? -8.917 0.736 2.836 1.00 88.00 87 GLY A C 1
ATOM 684 O O . GLY A 1 87 ? -9.345 -0.417 2.875 1.00 88.00 87 GLY A O 1
ATOM 685 N N . LEU A 1 88 ? -7.933 1.083 1.999 1.00 90.00 88 LEU A N 1
ATOM 686 C CA . LEU A 1 88 ? -7.352 0.200 0.983 1.00 90.00 88 LEU A CA 1
ATOM 687 C C . LEU A 1 88 ? -6.332 -0.766 1.602 1.00 90.00 88 LEU A C 1
ATOM 689 O O . LEU A 1 88 ? -5.136 -0.700 1.328 1.00 90.00 88 LEU A O 1
ATOM 693 N N . ARG A 1 89 ? -6.793 -1.700 2.441 1.00 88.88 89 ARG A N 1
ATOM 694 C CA . ARG A 1 89 ? -5.921 -2.645 3.174 1.00 88.88 89 ARG A CA 1
ATOM 695 C C . ARG A 1 89 ? -4.999 -3.460 2.260 1.00 88.88 89 ARG A C 1
ATOM 697 O O . ARG A 1 89 ? -3.870 -3.750 2.643 1.00 88.88 89 ARG A O 1
ATOM 704 N N . ALA A 1 90 ? -5.441 -3.755 1.038 1.00 89.06 90 ALA A N 1
ATOM 705 C CA . ALA A 1 90 ? -4.635 -4.434 0.027 1.00 89.06 90 ALA A CA 1
ATOM 706 C C . ALA A 1 90 ? -3.412 -3.612 -0.429 1.00 89.06 90 ALA A C 1
ATOM 708 O O . ALA A 1 90 ? -2.467 -4.179 -0.961 1.00 89.06 90 ALA A O 1
ATOM 709 N N . ALA A 1 91 ? -3.366 -2.296 -0.231 1.00 92.00 91 ALA A N 1
ATOM 710 C CA . ALA A 1 91 ? -2.179 -1.496 -0.541 1.00 92.00 91 ALA A CA 1
ATOM 711 C C . ALA A 1 91 ? -1.153 -1.474 0.610 1.00 92.00 91 ALA A C 1
ATOM 713 O O . ALA A 1 91 ? -0.036 -0.990 0.424 1.00 92.00 91 ALA A O 1
ATOM 714 N N . LEU A 1 92 ? -1.494 -2.004 1.793 1.00 91.69 92 LEU A N 1
ATOM 715 C CA . LEU A 1 92 ? -0.570 -2.045 2.925 1.00 91.69 92 LEU A CA 1
ATOM 716 C C . LEU A 1 92 ? 0.577 -3.02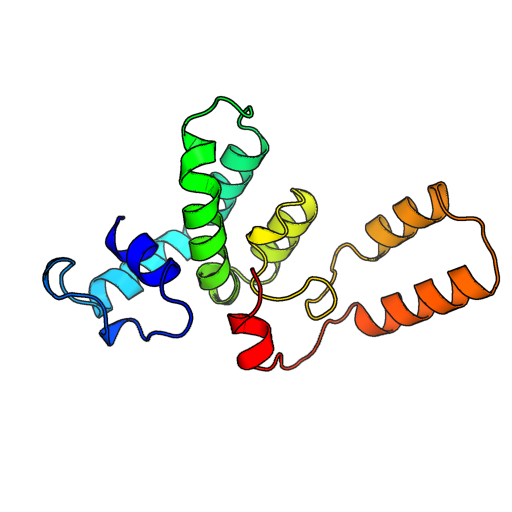8 2.658 1.00 91.69 92 LEU A C 1
ATOM 718 O O . LEU A 1 92 ? 0.340 -4.138 2.178 1.00 91.69 92 LEU A O 1
ATOM 722 N N . PRO A 1 93 ? 1.827 -2.664 2.998 1.00 88.44 93 PRO A N 1
ATOM 723 C CA . PRO A 1 93 ? 2.983 -3.523 2.755 1.00 88.44 93 PRO A CA 1
ATOM 724 C C . PRO A 1 93 ? 3.038 -4.749 3.673 1.00 88.44 93 PRO A C 1
ATOM 726 O O . PRO A 1 93 ? 3.848 -5.634 3.428 1.00 88.44 93 PRO A O 1
ATOM 729 N N . ALA A 1 94 ? 2.243 -4.783 4.741 1.00 89.00 94 ALA A N 1
ATOM 730 C CA . ALA A 1 94 ? 2.202 -5.839 5.743 1.00 89.00 94 ALA A CA 1
ATOM 731 C C . ALA A 1 94 ? 0.843 -5.801 6.475 1.00 89.00 94 ALA A C 1
ATOM 733 O O . ALA A 1 94 ? 0.092 -4.833 6.301 1.00 89.00 94 ALA A O 1
ATOM 734 N N . PRO A 1 95 ? 0.537 -6.798 7.325 1.00 87.88 95 PRO A N 1
ATOM 735 C CA . PRO A 1 95 ? -0.695 -6.799 8.098 1.00 87.88 95 PRO A CA 1
ATOM 736 C C . PRO A 1 95 ? -0.894 -5.523 8.944 1.00 87.88 95 PRO A C 1
ATOM 738 O O . PRO A 1 95 ? 0.066 -5.046 9.562 1.00 87.88 95 PRO A O 1
ATOM 741 N N . PRO A 1 96 ? -2.129 -4.987 9.038 1.00 84.75 96 PRO A N 1
ATOM 742 C CA . PRO A 1 96 ? -2.420 -3.714 9.702 1.00 84.75 96 PRO A CA 1
ATOM 743 C C . PRO A 1 96 ? -1.975 -3.612 11.162 1.00 84.75 96 PRO A C 1
ATOM 745 O O . PRO A 1 96 ? -1.699 -2.502 11.601 1.00 84.75 96 PRO A O 1
ATOM 748 N N . TRP A 1 97 ? -1.928 -4.732 11.889 1.00 82.56 97 TRP A N 1
ATOM 749 C CA . TRP A 1 97 ? -1.550 -4.816 13.308 1.00 82.56 97 TRP A CA 1
ATOM 750 C C . TRP A 1 97 ? -0.033 -4.881 13.549 1.00 82.56 97 TRP A C 1
ATOM 752 O O . TRP A 1 97 ? 0.418 -4.827 14.690 1.00 82.56 97 TRP A O 1
ATOM 762 N N . LEU A 1 98 ? 0.770 -5.042 12.492 1.00 86.81 98 LEU A N 1
ATOM 763 C CA . LEU A 1 98 ? 2.236 -4.997 12.572 1.00 86.81 98 LEU A CA 1
ATOM 764 C C . LEU A 1 98 ? 2.803 -3.647 12.132 1.00 86.81 98 LEU A C 1
ATOM 766 O O . LEU A 1 98 ? 3.968 -3.355 12.405 1.00 86.81 98 LEU A O 1
ATOM 770 N N . LEU A 1 99 ? 1.999 -2.849 11.434 1.00 87.19 99 LEU A N 1
ATOM 771 C CA . LEU A 1 99 ? 2.359 -1.518 10.969 1.00 87.19 99 LEU A CA 1
ATOM 772 C C . LEU A 1 99 ? 2.007 -0.471 12.028 1.00 87.19 99 LEU A C 1
ATOM 774 O O . LEU A 1 99 ? 1.054 -0.678 12.777 1.00 87.19 99 LEU A O 1
ATOM 778 N N . PRO A 1 100 ? 2.747 0.651 12.084 1.00 84.94 100 PRO A N 1
ATOM 779 C CA . PRO A 1 100 ? 2.364 1.757 12.944 1.00 84.94 100 PRO A CA 1
ATOM 780 C C . PRO A 1 100 ? 0.980 2.270 12.545 1.00 84.94 100 PRO A C 1
ATOM 782 O O . PRO A 1 100 ? 0.673 2.393 11.352 1.00 84.94 100 PRO A O 1
ATOM 785 N N . ASP A 1 101 ? 0.156 2.568 13.547 1.00 83.75 101 ASP A N 1
ATOM 786 C CA . ASP A 1 101 ? -1.156 3.173 13.360 1.00 83.75 101 ASP A CA 1
ATOM 787 C C . ASP A 1 101 ? -1.139 4.641 13.805 1.00 83.75 101 ASP A C 1
ATOM 789 O O . ASP A 1 101 ? -1.420 4.946 14.963 1.00 83.75 101 ASP A O 1
ATOM 793 N N . PRO A 1 102 ? -0.816 5.573 12.894 1.00 78.12 102 PRO A N 1
ATOM 794 C CA . PRO A 1 102 ? -0.860 7.002 13.191 1.00 78.12 102 PRO A CA 1
ATOM 795 C C . PRO A 1 102 ? -2.288 7.523 13.410 1.00 78.12 102 PRO A C 1
ATOM 797 O O . PRO A 1 102 ? -2.444 8.662 13.824 1.00 78.12 102 PRO A O 1
ATOM 800 N N . LEU A 1 103 ? -3.316 6.714 13.121 1.00 80.81 103 LEU A N 1
ATOM 801 C CA . LEU A 1 103 ? -4.732 7.048 13.299 1.00 80.81 103 LEU A CA 1
ATOM 802 C C . LEU A 1 103 ? -5.359 6.198 14.407 1.00 80.81 103 LEU A C 1
ATOM 804 O O . LEU A 1 103 ? -6.553 5.878 14.369 1.00 80.81 103 LEU A O 1
ATOM 808 N N . LEU A 1 104 ? -4.538 5.753 15.364 1.00 82.44 104 LEU A N 1
ATOM 809 C CA . LEU A 1 104 ? -4.990 4.921 16.469 1.00 82.44 104 LEU A CA 1
ATOM 810 C C . LEU A 1 104 ? -6.120 5.610 17.235 1.00 82.44 104 LEU A C 1
ATOM 812 O O . LEU A 1 104 ? -7.141 4.978 17.485 1.00 82.44 104 LEU A O 1
ATOM 816 N N .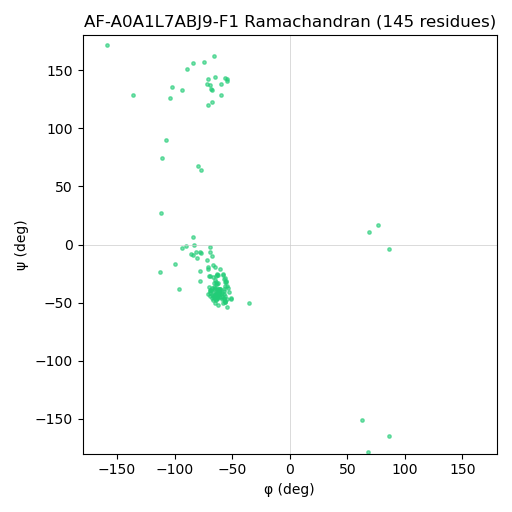 SER A 1 105 ? -5.951 6.885 17.588 1.00 81.62 105 SER A N 1
ATOM 817 C CA . SER A 1 105 ? -6.947 7.670 18.324 1.00 81.62 105 SER A CA 1
ATOM 818 C C . SER A 1 105 ? -8.305 7.659 17.632 1.00 81.62 105 SER A C 1
ATOM 820 O O . SER A 1 105 ? -9.321 7.375 18.256 1.00 81.62 105 SER A O 1
ATOM 822 N N . GLU A 1 106 ? -8.326 7.890 16.326 1.00 84.12 106 GLU A N 1
ATOM 823 C CA . GLU A 1 106 ? -9.522 7.937 15.494 1.00 84.12 106 GLU A CA 1
ATOM 824 C C . GLU A 1 106 ? -10.141 6.549 15.333 1.00 84.12 106 GLU A C 1
ATOM 826 O O . GLU A 1 106 ? -11.366 6.404 15.312 1.00 84.12 106 GLU A O 1
ATOM 831 N N . THR A 1 107 ? -9.301 5.518 15.236 1.00 79.81 107 THR A N 1
ATOM 832 C CA . THR A 1 107 ? -9.736 4.121 15.159 1.00 79.81 107 THR A CA 1
ATOM 833 C C . THR A 1 107 ? -10.387 3.694 16.472 1.00 79.81 107 THR A C 1
ATOM 835 O O . THR A 1 107 ? -11.495 3.159 16.458 1.00 79.81 107 THR A O 1
ATOM 838 N N . VAL A 1 108 ? -9.752 3.991 17.607 1.00 81.69 108 VAL A N 1
ATOM 839 C CA . VAL A 1 108 ? -10.277 3.714 18.949 1.00 81.69 108 VAL A CA 1
ATOM 840 C C . VAL A 1 108 ? -11.551 4.515 19.201 1.00 81.69 108 VAL A C 1
ATOM 842 O O . VAL A 1 108 ? -12.549 3.924 19.594 1.00 81.69 108 VAL A O 1
ATOM 845 N N . ALA A 1 109 ? -11.577 5.816 18.899 1.00 84.44 109 ALA A N 1
ATOM 846 C CA . ALA A 1 109 ? -12.772 6.647 19.051 1.00 84.44 109 ALA A CA 1
ATOM 847 C C . ALA A 1 109 ? -13.958 6.095 18.248 1.00 84.44 109 ALA A C 1
ATOM 849 O O . ALA A 1 109 ? -15.081 6.059 18.743 1.00 84.44 109 ALA A O 1
ATOM 850 N N . ARG A 1 110 ? -13.718 5.603 17.026 1.00 83.06 110 ARG A N 1
ATOM 851 C CA . ARG A 1 110 ? -14.760 4.961 16.214 1.00 83.06 110 ARG A CA 1
ATOM 852 C C . ARG A 1 110 ? -15.25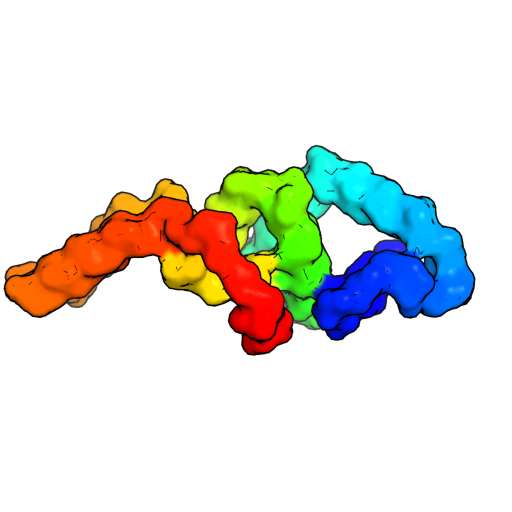7 3.660 16.836 1.00 83.06 110 ARG A C 1
ATOM 854 O O . ARG A 1 110 ? -16.463 3.446 16.870 1.00 83.06 110 ARG A O 1
ATOM 861 N N . LEU A 1 111 ? -14.349 2.826 17.341 1.00 82.62 111 LEU A N 1
ATOM 862 C CA . LEU A 1 111 ? -14.696 1.574 18.015 1.00 82.62 111 LEU A CA 1
ATOM 863 C C . LEU A 1 111 ? -15.500 1.823 19.296 1.00 82.62 111 LEU A C 1
ATOM 865 O O . LEU A 1 111 ? -16.499 1.146 19.518 1.00 82.62 111 LEU A O 1
ATOM 869 N N . LEU A 1 112 ? -15.128 2.827 20.093 1.00 85.00 112 LEU A N 1
ATOM 870 C CA . LEU A 1 112 ? -15.830 3.204 21.325 1.00 85.00 112 LEU A CA 1
ATOM 871 C C . LEU A 1 112 ? -17.273 3.677 21.083 1.00 85.00 112 LEU A C 1
ATOM 873 O O . LEU A 1 112 ? -18.1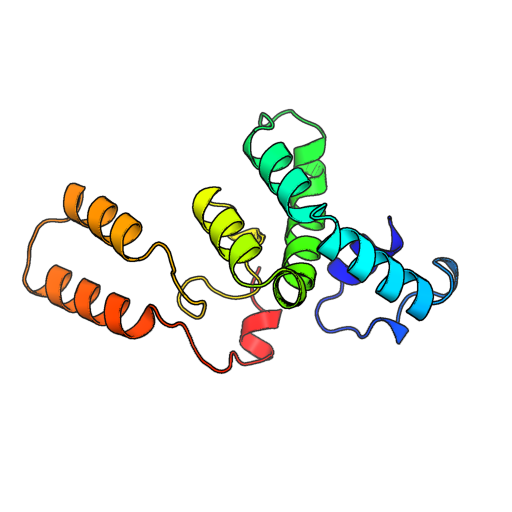05 3.534 21.969 1.00 85.00 112 LEU A O 1
ATOM 877 N N . ARG A 1 113 ? -17.602 4.193 19.889 1.00 85.88 113 ARG A N 1
ATOM 878 C CA . ARG A 1 113 ? -18.996 4.534 19.528 1.00 85.88 113 ARG A CA 1
ATOM 879 C C . ARG A 1 113 ? -19.873 3.302 19.309 1.00 85.88 113 ARG A C 1
ATOM 881 O O . ARG A 1 113 ? -21.090 3.416 19.352 1.00 85.88 113 ARG A O 1
ATOM 888 N N . THR A 1 114 ? -19.261 2.154 19.029 1.00 86.06 114 THR A N 1
ATOM 889 C CA . THR A 1 114 ? -19.959 0.908 18.673 1.00 86.06 114 THR A CA 1
ATOM 890 C C . THR A 1 114 ? -19.823 -0.189 19.725 1.00 86.06 114 THR A C 1
ATOM 892 O O . THR A 1 114 ? -20.648 -1.095 19.765 1.00 86.06 114 THR A O 1
ATOM 895 N N . LEU A 1 115 ? -18.781 -0.139 20.558 1.00 83.75 115 LEU A N 1
ATOM 896 C CA . LEU A 1 115 ? -18.464 -1.176 21.534 1.00 83.75 115 LEU A CA 1
ATOM 897 C C . LEU A 1 115 ? -18.894 -0.749 22.943 1.00 83.75 115 LEU A C 1
ATOM 899 O O . LEU A 1 115 ? -18.569 0.365 23.357 1.00 83.75 115 LEU A O 1
ATOM 903 N N . PRO A 1 116 ? -19.539 -1.634 23.724 1.00 86.12 116 PRO A N 1
ATOM 904 C CA . PRO A 1 116 ? -19.828 -1.355 25.124 1.00 86.12 116 PRO A CA 1
ATOM 905 C C . PRO A 1 116 ? -18.526 -1.248 25.929 1.00 86.12 116 PRO A C 1
ATOM 907 O O . PRO A 1 116 ? -17.569 -1.993 25.694 1.00 86.12 116 PRO A O 1
ATOM 910 N N . LEU A 1 117 ? -18.491 -0.345 26.911 1.00 84.44 117 LEU A N 1
ATOM 911 C CA . LEU A 1 117 ? -17.332 -0.114 27.782 1.00 84.44 117 LEU A CA 1
ATOM 912 C C . LEU A 1 117 ? -17.208 -1.202 28.859 1.00 84.44 117 LEU A C 1
ATOM 914 O O . LEU A 1 117 ? -17.324 -0.944 30.054 1.00 84.44 117 LEU A O 1
ATOM 918 N N . THR A 1 118 ? -16.976 -2.442 28.436 1.00 90.75 118 THR A N 1
ATOM 919 C CA . THR A 1 118 ? -16.679 -3.558 29.339 1.00 90.75 118 THR A CA 1
ATOM 920 C C . THR A 1 118 ? -15.194 -3.583 29.695 1.00 90.75 118 THR A C 1
ATOM 922 O O . THR A 1 118 ? -14.332 -3.115 28.944 1.00 90.75 118 THR A O 1
ATOM 925 N N . ARG A 1 119 ? -14.858 -4.193 30.838 1.00 88.19 119 ARG A N 1
ATOM 926 C CA . ARG A 1 119 ? -13.463 -4.377 31.273 1.00 88.19 119 ARG A CA 1
ATOM 927 C C . ARG A 1 119 ? -12.618 -5.116 30.229 1.00 88.19 119 ARG A C 1
ATOM 929 O O . ARG A 1 119 ? -11.437 -4.819 30.065 1.00 88.19 119 ARG A O 1
ATOM 936 N N . GLU A 1 120 ? -13.215 -6.071 29.526 1.00 89.88 120 GLU A N 1
ATOM 937 C CA . GLU A 1 120 ? -12.568 -6.857 28.471 1.00 89.88 120 GLU A CA 1
ATOM 938 C C . GLU A 1 120 ? -12.271 -6.015 27.228 1.00 89.88 120 GLU A C 1
ATOM 940 O O . GLU A 1 120 ? -11.149 -6.047 26.714 1.00 89.88 120 GLU A O 1
ATOM 945 N N . ASN A 1 121 ? -13.227 -5.189 26.798 1.00 87.81 121 ASN A N 1
ATOM 946 C CA . ASN A 1 121 ? -13.034 -4.274 25.675 1.00 87.81 121 ASN A CA 1
ATOM 947 C C . ASN A 1 121 ? -11.964 -3.227 25.995 1.00 87.81 121 ASN A C 1
ATOM 949 O O . ASN A 1 121 ? -11.075 -2.988 25.178 1.00 87.81 121 ASN A O 1
ATOM 953 N N . LEU A 1 122 ? -11.963 -2.676 27.212 1.00 84.75 122 LEU A N 1
ATOM 954 C CA . LEU A 1 122 ? -10.921 -1.749 27.665 1.00 84.75 122 LEU A CA 1
ATOM 955 C C . LEU A 1 122 ? -9.533 -2.406 27.689 1.00 84.75 122 LEU A C 1
ATOM 957 O O . LEU A 1 122 ? -8.573 -1.830 27.174 1.00 84.75 122 LEU A O 1
ATOM 961 N N . ARG A 1 123 ? -9.415 -3.639 28.206 1.00 87.62 123 ARG A N 1
ATOM 962 C CA . ARG A 1 123 ? -8.155 -4.409 28.160 1.00 87.62 123 ARG A CA 1
ATOM 963 C C . ARG A 1 123 ? -7.670 -4.626 26.728 1.00 87.62 123 ARG A C 1
ATOM 965 O O . ARG A 1 123 ? -6.474 -4.488 26.465 1.00 87.62 123 ARG A O 1
ATOM 972 N N . SER A 1 124 ? -8.588 -4.935 25.817 1.00 85.56 124 SER A N 1
ATOM 973 C CA . SER A 1 124 ? -8.282 -5.157 24.403 1.00 85.56 124 SER A CA 1
ATOM 974 C C . SER A 1 124 ? -7.797 -3.869 23.737 1.00 85.56 124 SER A C 1
ATOM 976 O O . SER A 1 124 ? -6.754 -3.873 23.087 1.00 85.56 124 SER A O 1
ATOM 978 N N . LEU A 1 125 ? -8.459 -2.736 23.982 1.00 82.94 125 LEU A N 1
ATOM 979 C CA . LEU A 1 125 ? -8.031 -1.426 23.479 1.00 82.94 125 LEU A CA 1
ATOM 980 C C . LEU A 1 125 ? -6.658 -1.010 24.025 1.00 82.94 125 LEU A C 1
ATOM 982 O O . LEU A 1 125 ? -5.812 -0.540 23.265 1.00 82.94 125 LEU A O 1
ATOM 986 N N . MET A 1 126 ? -6.382 -1.256 25.309 1.00 82.81 126 MET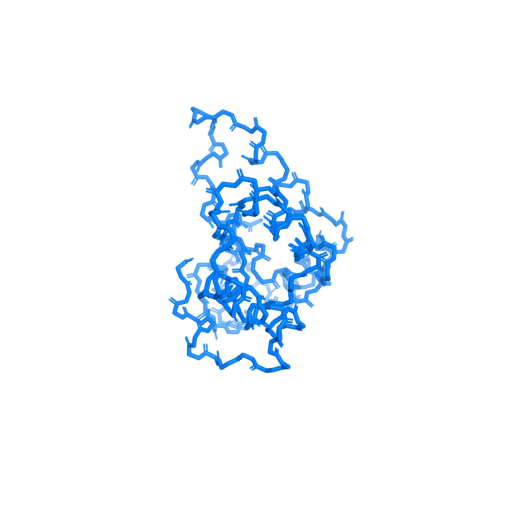 A N 1
ATOM 987 C CA . MET A 1 126 ? -5.050 -1.031 25.887 1.00 82.81 126 MET A CA 1
ATOM 988 C C . MET A 1 126 ? -3.974 -1.926 25.255 1.00 82.81 126 MET A C 1
ATOM 990 O O . MET A 1 126 ? -2.817 -1.516 25.142 1.00 82.81 126 MET A O 1
ATOM 994 N N . ALA A 1 127 ? -4.319 -3.154 24.861 1.00 82.62 127 ALA A N 1
ATOM 995 C CA . ALA A 1 127 ? -3.402 -4.030 24.136 1.00 82.62 127 ALA A CA 1
ATOM 996 C C . ALA A 1 127 ? -3.131 -3.501 22.718 1.00 82.62 127 ALA A C 1
ATOM 998 O O . ALA A 1 127 ? -1.976 -3.465 22.294 1.00 82.62 127 ALA A O 1
ATOM 999 N N . VAL A 1 128 ? -4.163 -3.007 22.026 1.00 78.06 128 VAL A N 1
ATOM 1000 C CA . VAL A 1 128 ? -4.018 -2.367 20.709 1.00 78.06 128 VAL A CA 1
ATOM 1001 C C . VAL A 1 128 ? -3.134 -1.120 20.806 1.00 78.06 128 VAL A C 1
ATOM 1003 O O . VAL A 1 128 ? -2.225 -0.958 19.989 1.00 78.06 128 VAL A O 1
ATOM 1006 N N . ALA A 1 129 ? -3.310 -0.292 21.840 1.00 78.44 129 ALA A N 1
ATOM 1007 C CA . ALA A 1 129 ? -2.477 0.889 22.067 1.00 78.44 129 ALA A CA 1
ATOM 1008 C C . ALA A 1 129 ? -0.992 0.542 22.254 1.00 78.44 129 ALA A C 1
ATOM 1010 O O . ALA A 1 129 ? -0.125 1.206 21.687 1.00 78.44 129 ALA A O 1
ATOM 1011 N N . ARG A 1 130 ? -0.683 -0.564 22.944 1.00 75.81 130 ARG A N 1
ATOM 1012 C CA . ARG A 1 130 ? 0.697 -1.075 23.070 1.00 75.81 130 ARG A CA 1
ATOM 1013 C C . ARG A 1 130 ? 1.309 -1.497 21.732 1.00 75.81 130 ARG A C 1
ATOM 1015 O O . ARG A 1 130 ? 2.527 -1.469 21.583 1.00 75.81 130 ARG A O 1
ATOM 1022 N N . THR A 1 131 ? 0.485 -1.870 20.756 1.00 72.44 131 THR A N 1
ATOM 1023 C CA . THR A 1 131 ? 0.929 -2.237 19.401 1.00 72.44 131 THR A CA 1
ATOM 1024 C C . THR A 1 131 ? 0.903 -1.083 18.397 1.00 72.44 131 THR A C 1
ATOM 1026 O O . THR A 1 131 ? 1.355 -1.260 17.268 1.00 72.44 131 THR A O 1
ATOM 1029 N N . ALA A 1 132 ? 0.433 0.105 18.791 1.00 74.94 132 ALA A N 1
ATOM 1030 C CA . ALA A 1 132 ? 0.214 1.231 17.883 1.00 74.94 132 ALA A CA 1
ATOM 1031 C C . ALA A 1 132 ? 1.489 1.780 17.231 1.00 74.94 132 ALA A C 1
ATOM 1033 O O . ALA A 1 132 ? 1.442 2.275 16.108 1.00 74.94 132 ALA A O 1
ATOM 1034 N N . GLY A 1 133 ? 2.643 1.636 17.889 1.00 75.44 133 GLY A N 1
ATOM 1035 C CA . GLY A 1 133 ? 3.944 1.978 17.303 1.00 75.44 133 GLY A CA 1
ATOM 1036 C C . GLY A 1 133 ? 4.382 1.044 16.166 1.00 75.44 133 GLY A C 1
ATOM 1037 O O . GLY A 1 133 ? 5.395 1.300 15.516 1.00 75.44 133 GLY A O 1
ATOM 1038 N N . GLY A 1 134 ? 3.637 -0.035 15.907 1.00 82.38 134 GLY A N 1
ATOM 1039 C CA . GLY A 1 134 ? 4.027 -1.080 14.974 1.00 82.38 134 GLY A CA 1
ATOM 1040 C C . GLY A 1 134 ? 5.227 -1.887 15.473 1.00 82.38 134 GLY A C 1
ATOM 1041 O O . GLY A 1 134 ? 5.761 -1.689 16.566 1.00 82.38 134 GLY A O 1
ATOM 1042 N N . ARG A 1 135 ? 5.668 -2.853 14.667 1.00 83.69 135 ARG A N 1
ATOM 1043 C CA . ARG A 1 135 ? 6.878 -3.632 14.953 1.00 83.69 135 ARG A CA 1
ATOM 1044 C C . ARG A 1 135 ? 8.081 -3.004 14.257 1.00 83.69 135 ARG A C 1
ATOM 1046 O O . ARG A 1 135 ? 8.047 -2.774 13.053 1.00 83.69 135 ARG A O 1
ATOM 1053 N N . ARG A 1 136 ? 9.194 -2.848 14.989 1.00 80.50 136 ARG A N 1
ATOM 1054 C CA . ARG A 1 136 ? 10.483 -2.376 14.438 1.00 80.50 136 ARG A CA 1
ATOM 1055 C C . ARG A 1 136 ? 10.954 -3.213 13.242 1.00 80.50 136 ARG A C 1
ATOM 1057 O O . ARG A 1 136 ? 11.552 -2.684 12.312 1.00 80.50 136 ARG A O 1
ATOM 1064 N N . ARG A 1 137 ? 10.695 -4.525 13.263 1.00 83.19 137 ARG A N 1
ATOM 1065 C CA . ARG A 1 137 ? 11.032 -5.454 12.181 1.00 83.19 137 ARG A CA 1
ATOM 1066 C C . ARG A 1 137 ? 9.863 -6.396 11.925 1.00 83.19 137 ARG A C 1
ATOM 1068 O O . ARG A 1 137 ? 9.379 -7.047 12.844 1.00 83.19 137 ARG A O 1
ATOM 1075 N N . ILE A 1 138 ? 9.457 -6.493 10.663 1.00 86.25 138 ILE A N 1
ATOM 1076 C CA . ILE A 1 138 ? 8.441 -7.441 10.202 1.00 86.25 138 ILE A CA 1
ATOM 1077 C C . ILE A 1 138 ? 9.158 -8.587 9.473 1.00 86.25 138 ILE A C 1
ATOM 1079 O O . ILE A 1 138 ? 9.949 -8.307 8.561 1.00 86.25 138 ILE A O 1
ATOM 1083 N N . PRO A 1 139 ? 8.926 -9.859 9.851 1.00 88.25 139 PRO A N 1
ATOM 1084 C CA . PRO A 1 139 ? 9.514 -11.004 9.164 1.00 88.25 139 PRO A CA 1
ATOM 1085 C C . PRO A 1 139 ? 9.180 -11.015 7.669 1.00 88.25 139 PRO A C 1
ATOM 1087 O O . PRO A 1 139 ? 8.072 -10.668 7.255 1.00 88.25 139 PRO A O 1
ATOM 1090 N N . ARG A 1 140 ? 10.142 -11.446 6.842 1.00 85.69 140 ARG A N 1
ATOM 1091 C CA . ARG A 1 140 ? 9.956 -11.513 5.385 1.00 85.69 140 ARG A CA 1
ATOM 1092 C C . ARG A 1 140 ? 8.811 -12.457 5.010 1.00 85.69 140 ARG A C 1
ATOM 1094 O O . ARG A 1 140 ? 8.044 -12.095 4.129 1.00 85.69 140 ARG A O 1
ATOM 1101 N N . SER A 1 141 ? 8.680 -13.598 5.689 1.00 88.12 141 SER A N 1
ATOM 1102 C CA . SER A 1 141 ? 7.602 -14.574 5.474 1.00 88.12 141 SER A CA 1
ATOM 1103 C C . SER A 1 141 ? 6.223 -13.926 5.588 1.00 88.12 141 SER A C 1
ATOM 1105 O O . SER A 1 141 ? 5.467 -13.937 4.625 1.00 88.12 141 SER A O 1
ATOM 1107 N N . VAL A 1 142 ? 5.961 -13.246 6.708 1.00 87.38 142 VAL A N 1
ATOM 1108 C CA . VAL A 1 142 ? 4.692 -12.549 6.979 1.00 87.38 142 VAL A CA 1
ATOM 1109 C C . VAL A 1 142 ? 4.403 -11.457 5.948 1.00 87.38 142 VAL A C 1
ATOM 1111 O O . VAL A 1 142 ? 3.264 -11.252 5.539 1.00 87.38 142 VAL A O 1
ATOM 1114 N N . ARG A 1 143 ? 5.439 -10.732 5.516 1.00 83.81 143 ARG A N 1
ATOM 1115 C CA . ARG A 1 143 ? 5.291 -9.669 4.517 1.00 83.81 143 ARG A CA 1
ATOM 1116 C C . ARG A 1 143 ? 4.938 -10.219 3.133 1.00 83.81 143 ARG A C 1
ATOM 1118 O O . ARG A 1 143 ? 4.175 -9.590 2.410 1.00 83.81 143 ARG A O 1
ATOM 1125 N N . LEU A 1 144 ? 5.532 -11.348 2.748 1.00 83.94 144 LEU A N 1
ATOM 1126 C CA . LEU A 1 144 ? 5.303 -11.969 1.442 1.00 83.94 144 LEU A CA 1
ATOM 1127 C C . LEU A 1 144 ? 3.979 -12.734 1.386 1.00 83.94 144 LEU A C 1
ATOM 1129 O O . LEU A 1 144 ? 3.363 -12.764 0.327 1.00 83.94 144 LEU A O 1
ATOM 1133 N N . SER A 1 145 ? 3.533 -13.299 2.510 1.00 85.56 145 SER A N 1
ATOM 1134 C CA . SER A 1 145 ? 2.252 -14.002 2.619 1.00 85.56 145 SER A CA 1
ATOM 1135 C C . SER A 1 145 ? 1.044 -13.066 2.723 1.00 85.56 145 SER A C 1
ATOM 1137 O O . SER A 1 145 ? -0.086 -13.541 2.751 1.00 85.56 145 SER A O 1
ATOM 1139 N N . TRP A 1 146 ? 1.256 -11.750 2.840 1.00 84.88 146 TRP A N 1
ATOM 1140 C CA . TRP A 1 146 ? 0.166 -10.783 2.930 1.00 84.88 146 TRP A CA 1
ATOM 1141 C C . TRP A 1 146 ? -0.549 -10.655 1.569 1.00 84.88 146 TRP A C 1
ATOM 1143 O O . TRP A 1 146 ? 0.113 -10.272 0.593 1.00 84.88 146 TRP A O 1
ATOM 1153 N N . PRO A 1 147 ? -1.861 -10.957 1.492 1.00 69.62 147 PRO A N 1
ATOM 1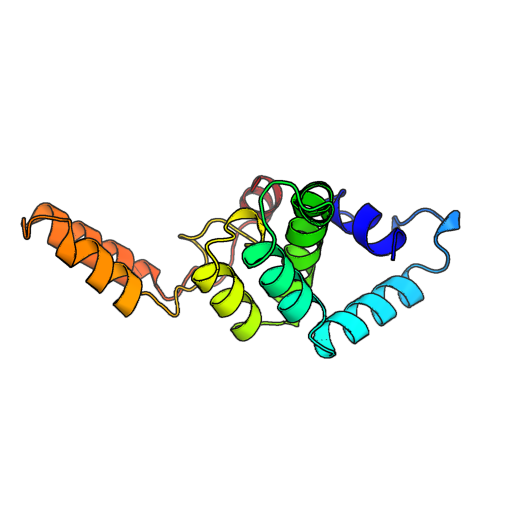154 C CA . PRO A 1 147 ? -2.627 -10.963 0.246 1.00 69.62 147 PRO A CA 1
ATOM 1155 C C . PRO A 1 147 ? -2.707 -9.572 -0.369 1.00 69.62 147 PRO A C 1
ATOM 1157 O O . PRO A 1 147 ? -2.991 -8.580 0.334 1.00 69.62 147 PRO A O 1
#

Secondary structure (DSSP, 8-state):
-HHHHHHHHSTT--GGGS-GGG--HHHHHHHHHHHHHTTHHHHHHHHHHHS-TTSGGGTTHHHHHHHHHHHHHHHHHHHHHHHHHTT-GGGSSS-TTTS--TTHHHHHHHHHTTS---HHHHHHHHHHHHHTT--S---HHHHHS--

Radius of gyration: 17.57 Å; Cα contacts (8 Å, |Δi|>4): 132; chains: 1; bounding box: 38×27×54 Å